Protein AF-A0A844NVQ3-F1 (afdb_monomer_lite)

pLDDT: mean 83.28, std 15.32, range [48.44, 97.56]

Sequence (92 aa):
MTSLNLRRLAAAAATFSLSFTAAAAINSAAIVSSTLSPQCLEYKVVGICYWLLCGPHGCKVKTSVKVRHYVPDAVVSSYANTGSNPWTEVSA

Foldseek 3Di:
DPPPPPVVVVVVVPPDPPPPDDLAQDEPVNVVVVCPDCVNFVKDQPAKDWDWDADPVGIDIDIDTDIRTDDPPDDDFDDDDPLPGSHVVPRD

InterPro domains:
  IPR009649 TraU [PF06834] (33-87)

Organism: Pseudomonas aeruginosa (NCBI:txid287)

Structure (mmCIF, N/CA/C/O backbone):
data_AF-A0A844NVQ3-F1
#
_entry.id   AF-A0A844NVQ3-F1
#
loop_
_atom_site.group_PDB
_atom_site.id
_atom_site.type_symbol
_atom_site.label_atom_id
_atom_site.label_alt_id
_atom_site.label_comp_id
_atom_site.label_asym_id
_atom_site.label_entity_id
_atom_site.label_seq_id
_atom_site.pdbx_PDB_ins_code
_atom_site.Cartn_x
_atom_site.Cartn_y
_atom_site.Cartn_z
_atom_site.occupancy
_atom_site.B_iso_or_equiv
_atom_site.auth_seq_id
_atom_site.auth_comp_id
_atom_site.auth_asym_id
_atom_site.auth_atom_id
_atom_site.pdbx_PDB_model_num
ATOM 1 N N . MET A 1 1 ? -15.210 3.015 -62.425 1.00 48.44 1 MET A N 1
ATOM 2 C CA . MET A 1 1 ? -15.658 2.588 -61.079 1.00 48.44 1 MET A CA 1
ATOM 3 C C . MET A 1 1 ? -14.458 2.074 -60.271 1.00 48.44 1 MET A C 1
ATOM 5 O O . MET A 1 1 ? -14.291 0.873 -60.176 1.00 48.44 1 MET A O 1
ATOM 9 N N . THR A 1 2 ? -13.578 2.930 -59.732 1.00 54.94 2 THR A N 1
ATOM 10 C CA . THR A 1 2 ? -12.397 2.456 -58.950 1.00 54.94 2 THR A CA 1
ATOM 11 C C . THR A 1 2 ? -11.921 3.406 -57.836 1.00 54.94 2 THR A C 1
ATOM 13 O O . THR A 1 2 ? -11.004 3.067 -57.101 1.00 54.94 2 THR A O 1
ATOM 16 N N . SER A 1 3 ? -12.541 4.576 -57.633 1.00 53.81 3 SER A N 1
ATOM 17 C CA . SER A 1 3 ? -11.999 5.612 -56.726 1.00 53.81 3 SER A CA 1
ATOM 18 C C . SER A 1 3 ? -12.591 5.624 -55.299 1.00 53.81 3 SER A C 1
ATOM 20 O O . SER A 1 3 ? -12.009 6.224 -54.398 1.00 53.81 3 SER A O 1
ATOM 22 N N . LEU A 1 4 ? -13.709 4.933 -55.036 1.00 56.06 4 LEU A N 1
ATOM 23 C CA . LEU A 1 4 ? -14.460 5.106 -53.777 1.00 56.06 4 LEU A CA 1
ATOM 24 C C . LEU A 1 4 ? -14.028 4.185 -52.610 1.00 56.06 4 LEU A C 1
ATOM 26 O O . LEU A 1 4 ? -14.557 4.324 -51.510 1.00 56.06 4 LEU A O 1
ATOM 30 N N . ASN A 1 5 ? -13.064 3.276 -52.812 1.00 58.78 5 ASN A N 1
ATOM 31 C CA . ASN A 1 5 ? -12.657 2.289 -51.792 1.00 58.78 5 ASN A CA 1
ATOM 32 C C . ASN A 1 5 ? -11.353 2.612 -51.048 1.00 58.78 5 ASN A C 1
ATOM 34 O O . ASN A 1 5 ? -11.122 2.054 -49.980 1.00 58.78 5 ASN A O 1
ATOM 38 N N . LEU A 1 6 ? -10.527 3.543 -51.533 1.00 56.22 6 LEU A N 1
ATOM 39 C CA . LEU A 1 6 ? -9.261 3.867 -50.859 1.00 56.22 6 LEU A CA 1
ATOM 40 C C . LEU A 1 6 ? -9.467 4.772 -49.630 1.00 56.22 6 LEU A C 1
ATOM 42 O O . LEU A 1 6 ? -8.792 4.628 -48.615 1.00 56.22 6 LEU A O 1
ATOM 46 N N . ARG A 1 7 ? -10.470 5.662 -49.684 1.00 54.94 7 ARG A N 1
ATOM 47 C CA . ARG A 1 7 ? -10.809 6.585 -48.584 1.00 54.94 7 ARG A CA 1
ATOM 48 C C . ARG A 1 7 ? -11.398 5.878 -47.362 1.00 54.94 7 ARG A C 1
ATOM 50 O O . ARG A 1 7 ? -11.155 6.302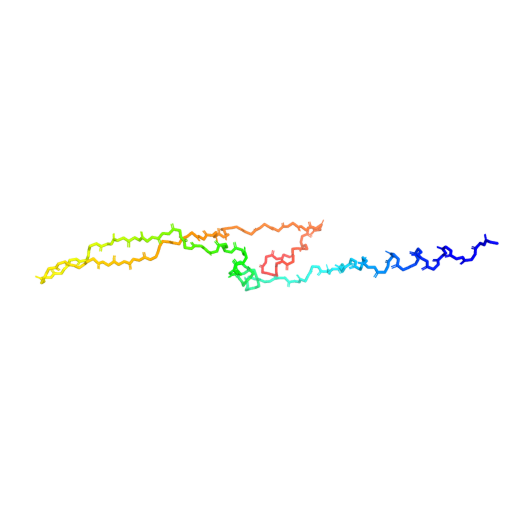 -46.239 1.00 54.94 7 ARG A O 1
ATOM 57 N N . ARG A 1 8 ? -12.159 4.797 -47.575 1.00 54.03 8 ARG A N 1
ATOM 58 C CA . ARG A 1 8 ? -12.779 4.018 -46.488 1.00 54.03 8 ARG A CA 1
ATOM 59 C C . ARG A 1 8 ? -11.764 3.149 -45.745 1.00 54.03 8 ARG A C 1
ATOM 61 O O . ARG A 1 8 ? -11.878 3.000 -44.537 1.00 54.03 8 ARG A O 1
ATOM 68 N N . LEU A 1 9 ? -10.749 2.643 -46.448 1.00 55.16 9 LEU A N 1
ATOM 69 C CA . LEU A 1 9 ? -9.656 1.877 -45.842 1.00 55.16 9 LEU A CA 1
ATOM 70 C C . LEU A 1 9 ? -8.706 2.773 -45.029 1.00 55.16 9 LEU A C 1
ATOM 72 O O . LEU A 1 9 ? -8.297 2.389 -43.939 1.00 55.16 9 LEU A O 1
ATOM 76 N N . ALA A 1 10 ? -8.427 3.995 -45.497 1.00 55.28 10 ALA A N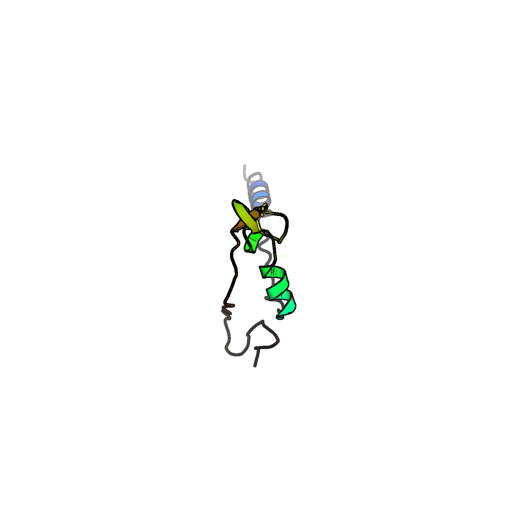 1
ATOM 77 C CA . ALA A 1 10 ? -7.614 4.959 -44.749 1.00 55.28 10 ALA A CA 1
ATOM 78 C C . ALA A 1 10 ? -8.270 5.401 -43.423 1.00 55.28 10 ALA A C 1
ATOM 80 O O . ALA A 1 10 ? -7.576 5.589 -42.427 1.00 55.28 10 ALA A O 1
ATOM 81 N N . ALA A 1 11 ? -9.603 5.511 -43.383 1.00 54.16 11 ALA A N 1
ATOM 82 C CA . ALA A 1 11 ? -10.340 5.872 -42.168 1.00 54.16 11 ALA A CA 1
ATOM 83 C C . ALA A 1 11 ? -10.353 4.758 -41.100 1.00 54.16 11 ALA A C 1
ATOM 85 O O . ALA A 1 11 ? -10.511 5.057 -39.920 1.00 54.16 11 ALA A O 1
ATOM 86 N N . ALA A 1 12 ? -10.159 3.492 -41.488 1.00 54.91 12 ALA A N 1
ATOM 87 C CA . ALA A 1 12 ? -10.104 2.358 -40.560 1.00 54.91 12 ALA A CA 1
ATOM 88 C C . ALA A 1 12 ? -8.709 2.140 -39.938 1.00 54.91 12 ALA A C 1
ATOM 90 O O . ALA A 1 12 ? -8.592 1.473 -38.915 1.00 54.91 12 ALA A O 1
ATOM 91 N N . ALA A 1 13 ? -7.650 2.710 -40.525 1.00 55.66 13 ALA A N 1
ATOM 92 C CA . ALA A 1 13 ? -6.278 2.575 -40.026 1.00 55.66 13 ALA A CA 1
ATOM 93 C C . ALA A 1 13 ? -5.904 3.617 -38.951 1.00 55.66 13 ALA A C 1
ATOM 95 O O . ALA A 1 13 ? -4.877 3.479 -38.292 1.00 55.66 13 ALA A O 1
ATOM 96 N N . ALA A 1 14 ? -6.721 4.658 -38.757 1.00 56.50 14 ALA A N 1
ATOM 97 C CA . ALA A 1 14 ? -6.379 5.808 -37.916 1.00 56.50 14 ALA A CA 1
ATOM 98 C C . ALA A 1 14 ? -6.684 5.636 -36.411 1.00 56.50 14 ALA A C 1
ATOM 100 O O . ALA A 1 14 ? -6.433 6.557 -35.639 1.00 56.50 14 ALA A O 1
ATOM 101 N N . THR A 1 15 ? -7.225 4.494 -35.969 1.00 60.94 15 THR A N 1
ATOM 102 C CA . THR A 1 15 ? -7.685 4.308 -34.575 1.00 60.94 15 THR A CA 1
ATOM 103 C C . THR A 1 15 ? -6.830 3.368 -33.727 1.00 60.94 15 THR A C 1
ATOM 105 O O . THR A 1 15 ? -7.195 3.099 -32.587 1.00 60.94 15 THR A O 1
ATOM 108 N N . PHE A 1 16 ? -5.692 2.882 -34.226 1.00 60.31 16 PHE A N 1
ATOM 109 C CA . PHE A 1 16 ? -4.776 2.046 -33.438 1.00 60.31 16 PHE A CA 1
ATOM 110 C C . PHE A 1 16 ? -3.384 2.677 -33.349 1.00 60.31 16 PHE A C 1
ATOM 112 O O . PHE A 1 16 ? -2.380 2.128 -33.798 1.00 60.31 16 PHE A O 1
ATOM 119 N N . SER A 1 17 ? -3.325 3.868 -32.755 1.00 67.00 17 SER A N 1
ATOM 120 C CA . SER A 1 17 ? -2.070 4.448 -32.280 1.00 67.00 17 SER A CA 1
ATOM 121 C C . SER A 1 17 ? -1.574 3.613 -31.097 1.00 67.00 17 SER A C 1
ATOM 123 O O . SER A 1 17 ? -1.955 3.852 -29.953 1.00 67.00 17 SER A O 1
ATOM 125 N N . LEU A 1 18 ? -0.761 2.589 -31.362 1.00 65.75 18 LEU A N 1
ATOM 126 C CA . LEU A 1 18 ? -0.015 1.883 -30.322 1.00 65.75 18 LEU A CA 1
ATOM 127 C C . LEU A 1 18 ? 1.033 2.850 -29.762 1.00 65.75 18 LEU A C 1
ATOM 129 O O . LEU A 1 18 ? 2.090 3.050 -30.357 1.00 65.75 18 LEU A O 1
ATOM 133 N N . SER A 1 19 ? 0.720 3.479 -28.630 1.00 64.25 19 SER A N 1
ATOM 134 C CA . SER A 1 19 ? 1.679 4.271 -27.863 1.00 64.25 19 SER A CA 1
ATOM 135 C C . SER A 1 19 ? 2.784 3.348 -27.355 1.00 64.25 19 SER A C 1
ATOM 137 O O . SER A 1 19 ? 2.620 2.659 -26.350 1.00 64.25 19 SER A O 1
ATOM 139 N N . PHE A 1 20 ? 3.911 3.308 -28.062 1.00 59.19 20 PHE A N 1
ATOM 140 C CA . PHE A 1 20 ? 5.110 2.638 -27.578 1.00 59.19 20 PHE A CA 1
ATOM 141 C C . PHE A 1 20 ? 5.762 3.548 -26.534 1.00 59.19 20 PHE A C 1
ATOM 143 O O . PHE A 1 20 ? 6.509 4.465 -26.872 1.00 59.19 20 PHE A O 1
ATOM 150 N N . THR A 1 21 ? 5.418 3.357 -25.259 1.00 63.09 21 THR A N 1
ATOM 151 C CA . THR A 1 21 ? 6.099 4.073 -24.176 1.00 63.09 21 THR A CA 1
ATOM 152 C C . THR A 1 21 ? 7.452 3.405 -23.948 1.00 63.09 21 THR A C 1
ATOM 154 O O . THR A 1 21 ? 7.524 2.197 -23.722 1.00 63.09 21 THR A O 1
ATOM 157 N N . ALA A 1 22 ? 8.540 4.173 -24.024 1.00 65.06 22 ALA A N 1
ATOM 158 C CA . ALA A 1 22 ? 9.823 3.708 -23.512 1.00 65.06 22 ALA A CA 1
ATOM 159 C C . ALA A 1 22 ? 9.667 3.437 -22.007 1.00 65.06 22 ALA A C 1
ATOM 161 O O . ALA A 1 22 ? 8.998 4.211 -21.317 1.00 65.06 22 ALA A O 1
ATOM 162 N N . ALA A 1 23 ? 10.253 2.346 -21.505 1.00 66.88 23 ALA A N 1
ATOM 163 C CA . ALA A 1 23 ? 10.269 2.065 -20.074 1.00 66.88 23 ALA A CA 1
ATOM 164 C C . ALA A 1 23 ? 11.012 3.206 -19.367 1.00 66.88 23 ALA A C 1
ATOM 166 O O . ALA A 1 23 ? 12.237 3.301 -19.437 1.00 66.88 23 ALA A O 1
ATOM 167 N N . ALA A 1 24 ? 10.256 4.117 -18.757 1.00 71.94 24 ALA A N 1
ATOM 168 C CA . ALA A 1 24 ? 10.825 5.179 -17.952 1.00 71.94 24 ALA A CA 1
ATOM 169 C C . ALA A 1 24 ? 11.529 4.555 -16.743 1.00 71.94 24 ALA A C 1
ATOM 171 O O . ALA A 1 24 ? 11.069 3.544 -16.205 1.00 71.94 24 ALA A O 1
ATOM 172 N N . ALA A 1 25 ? 12.635 5.167 -16.325 1.00 86.12 25 ALA A N 1
ATOM 173 C CA . ALA A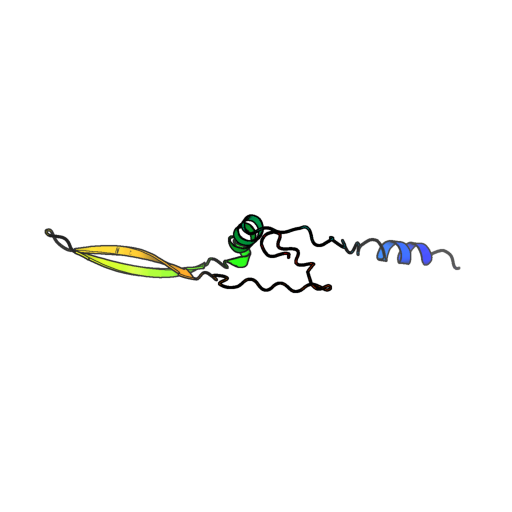 1 25 ? 13.287 4.812 -15.077 1.00 86.12 25 ALA A CA 1
ATOM 174 C C . ALA A 1 25 ? 12.258 4.881 -13.934 1.00 86.12 25 ALA A C 1
ATOM 176 O O . ALA A 1 25 ? 11.541 5.876 -13.794 1.00 86.12 25 ALA A O 1
ATOM 177 N N . ILE A 1 26 ? 12.159 3.806 -13.157 1.00 92.12 26 ILE A N 1
ATOM 178 C CA . ILE A 1 26 ? 11.250 3.681 -12.021 1.00 92.12 26 ILE A CA 1
ATOM 179 C C . ILE A 1 26 ? 12.073 3.647 -10.739 1.00 92.12 26 ILE A C 1
ATOM 181 O O . ILE A 1 26 ? 13.195 3.150 -10.720 1.00 92.12 26 ILE A O 1
ATOM 185 N N . ASN A 1 27 ? 11.520 4.177 -9.658 1.00 93.62 27 ASN A N 1
ATOM 186 C CA . ASN A 1 27 ? 12.143 4.120 -8.345 1.00 93.62 27 ASN A CA 1
ATOM 187 C C . ASN A 1 27 ? 11.208 3.466 -7.329 1.00 93.62 27 ASN A C 1
ATOM 189 O O . ASN A 1 27 ? 10.024 3.241 -7.591 1.00 93.62 27 ASN A O 1
ATOM 193 N N . SER A 1 28 ? 11.732 3.188 -6.143 1.00 93.75 28 SER A N 1
ATOM 194 C CA . SER A 1 28 ? 10.994 2.536 -5.061 1.00 93.75 28 SER A CA 1
ATOM 195 C C . SER A 1 28 ? 9.745 3.331 -4.677 1.00 93.75 28 SER A C 1
ATOM 197 O O . SER A 1 28 ? 8.698 2.743 -4.422 1.00 93.75 28 SER A O 1
ATOM 199 N N . ALA A 1 29 ? 9.811 4.667 -4.704 1.00 93.69 29 ALA A N 1
ATOM 200 C CA . ALA A 1 29 ? 8.661 5.525 -4.418 1.00 93.69 29 ALA A CA 1
ATOM 201 C C . ALA A 1 29 ? 7.540 5.376 -5.463 1.00 93.69 29 ALA A C 1
ATOM 203 O O .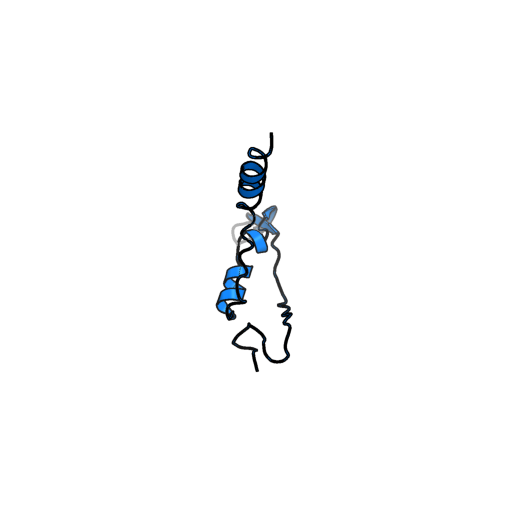 ALA A 1 29 ? 6.368 5.319 -5.097 1.00 93.69 29 ALA A O 1
ATOM 204 N N . ALA A 1 30 ? 7.887 5.273 -6.748 1.00 92.81 30 ALA A N 1
ATOM 205 C CA . ALA A 1 30 ? 6.944 5.052 -7.841 1.00 92.81 30 ALA A CA 1
ATOM 206 C C . ALA A 1 30 ? 6.351 3.633 -7.824 1.00 92.81 30 ALA A C 1
ATOM 208 O O . ALA A 1 30 ? 5.171 3.451 -8.129 1.00 92.81 30 ALA A O 1
ATOM 209 N N . ILE A 1 31 ? 7.137 2.627 -7.427 1.00 92.38 31 ILE A N 1
ATOM 210 C CA . ILE A 1 31 ? 6.640 1.259 -7.223 1.00 92.38 31 ILE A CA 1
ATOM 211 C C . ILE A 1 31 ? 5.634 1.244 -6.068 1.00 92.38 31 ILE A C 1
ATOM 213 O O . ILE A 1 31 ? 4.509 0.786 -6.251 1.00 92.38 31 ILE A O 1
ATOM 217 N N . VAL A 1 32 ? 5.998 1.805 -4.909 1.00 92.25 32 VAL A N 1
ATOM 218 C CA . VAL A 1 32 ? 5.127 1.870 -3.724 1.00 92.25 32 VAL A CA 1
ATOM 219 C C . VAL A 1 32 ? 3.850 2.662 -4.008 1.00 92.25 32 VAL A C 1
ATOM 221 O O . VAL A 1 32 ? 2.763 2.245 -3.619 1.00 92.25 32 VAL A O 1
ATOM 224 N N . SER A 1 33 ? 3.933 3.790 -4.715 1.00 92.19 33 SER A N 1
ATOM 225 C CA . SER A 1 33 ? 2.731 4.558 -5.057 1.00 92.19 33 SER A CA 1
ATOM 226 C C . SER A 1 33 ? 1.798 3.784 -5.994 1.00 92.19 33 SER A C 1
ATOM 228 O O . SER A 1 33 ? 0.580 3.828 -5.820 1.00 92.19 33 SER A O 1
ATOM 230 N N . SER A 1 34 ? 2.357 3.024 -6.940 1.00 90.19 34 SER A N 1
ATOM 231 C CA . SER A 1 34 ? 1.586 2.193 -7.869 1.00 90.19 34 SER A CA 1
ATOM 232 C C . SER A 1 34 ? 0.907 1.016 -7.161 1.00 90.19 34 SER A C 1
ATOM 234 O O . SER A 1 34 ? -0.253 0.709 -7.452 1.00 90.19 34 SER A O 1
ATOM 236 N N . THR A 1 35 ? 1.583 0.382 -6.198 1.00 91.62 35 THR A N 1
ATOM 237 C CA . THR A 1 35 ? 1.020 -0.737 -5.424 1.00 91.62 35 THR A CA 1
ATOM 238 C C . THR A 1 35 ? -0.043 -0.298 -4.421 1.00 91.62 35 THR A C 1
ATOM 240 O O . THR A 1 35 ? -0.953 -1.068 -4.130 1.00 91.62 35 THR A O 1
ATOM 243 N N . LEU A 1 36 ? 0.005 0.950 -3.947 1.00 90.62 36 LEU A N 1
ATOM 244 C CA . LEU A 1 36 ? -1.033 1.548 -3.099 1.00 90.62 36 LEU A CA 1
ATOM 245 C C . LEU A 1 36 ? -2.286 1.991 -3.873 1.00 90.62 36 LEU A C 1
ATOM 247 O O . LEU A 1 36 ? -3.247 2.477 -3.269 1.00 90.62 36 LEU A O 1
ATOM 251 N N . SER A 1 37 ? -2.304 1.847 -5.202 1.00 90.81 37 SER A N 1
ATOM 252 C CA . SER A 1 37 ? -3.472 2.209 -6.003 1.00 90.81 37 SER A CA 1
ATOM 253 C C . SER A 1 37 ? -4.700 1.356 -5.630 1.00 90.81 37 SER A C 1
ATOM 255 O O . SER A 1 37 ? -4.574 0.155 -5.365 1.00 90.81 37 SER A O 1
ATOM 257 N N . PRO A 1 38 ? -5.923 1.925 -5.665 1.00 87.12 38 PRO A N 1
ATOM 258 C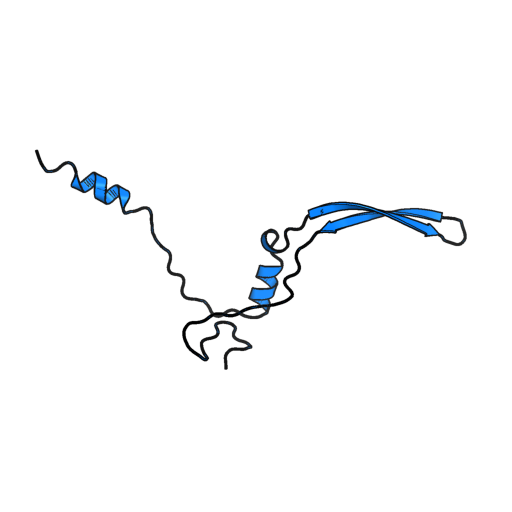 CA . PRO A 1 38 ? -7.143 1.182 -5.334 1.00 87.12 38 PRO A CA 1
ATOM 259 C C . PRO A 1 38 ? -7.376 -0.054 -6.213 1.00 87.12 38 PRO A C 1
ATOM 261 O O . PRO A 1 38 ? -7.996 -1.018 -5.770 1.00 87.12 38 PRO A O 1
ATOM 264 N N . GLN A 1 39 ? -6.878 -0.022 -7.453 1.00 87.56 39 GLN A N 1
ATOM 265 C CA . GLN A 1 39 ? -6.980 -1.134 -8.395 1.00 87.56 39 GLN A CA 1
ATOM 266 C C . GLN A 1 39 ? -6.052 -2.299 -8.025 1.00 87.56 39 GLN A C 1
ATOM 268 O O . GLN A 1 39 ? -6.450 -3.445 -8.192 1.00 87.56 39 GLN A O 1
ATOM 273 N N . CYS A 1 40 ? -4.849 -2.029 -7.503 1.00 89.62 40 CYS A N 1
ATOM 274 C CA . CYS A 1 40 ? -3.898 -3.069 -7.102 1.00 89.62 40 CYS A CA 1
ATOM 275 C C . CYS A 1 40 ? -4.257 -3.693 -5.748 1.00 89.62 40 CYS A C 1
ATOM 277 O O . CYS A 1 40 ? -4.254 -4.913 -5.612 1.00 89.62 40 CYS A O 1
ATOM 279 N N . LEU A 1 41 ? -4.616 -2.864 -4.760 1.00 91.88 41 LEU A N 1
ATOM 280 C CA . LEU A 1 41 ? -4.973 -3.336 -3.418 1.00 91.88 41 LEU A CA 1
ATOM 281 C C . LEU A 1 41 ? -6.269 -4.154 -3.389 1.00 91.88 41 LEU A C 1
ATOM 283 O O . LEU A 1 41 ? -6.495 -4.885 -2.424 1.00 91.88 41 LEU A O 1
ATOM 287 N N . GLU A 1 42 ? -7.139 -3.982 -4.392 1.00 91.00 42 GLU A N 1
ATOM 288 C CA . GLU A 1 42 ? -8.473 -4.593 -4.464 1.00 91.00 42 GLU A CA 1
ATOM 289 C C . GLU A 1 42 ? -9.221 -4.484 -3.120 1.00 91.00 42 GLU A C 1
ATOM 291 O O . GLU A 1 42 ? -9.771 -5.445 -2.573 1.00 91.00 42 GLU A O 1
ATOM 296 N N . TYR A 1 43 ? -9.156 -3.287 -2.530 1.00 91.88 43 TYR A N 1
ATOM 297 C CA . TYR A 1 43 ? -9.578 -3.060 -1.156 1.00 91.88 43 TYR A CA 1
ATOM 298 C C . TYR A 1 43 ? -11.083 -3.286 -1.015 1.00 91.88 43 TYR A C 1
ATOM 300 O O . TYR A 1 43 ? -11.896 -2.569 -1.604 1.00 91.88 43 TYR A O 1
ATOM 308 N N . LYS A 1 44 ? -11.471 -4.269 -0.196 1.00 92.94 44 LYS A N 1
ATOM 309 C CA . LYS A 1 44 ? -12.873 -4.648 -0.024 1.00 92.94 44 LYS A CA 1
ATOM 310 C C . LYS A 1 44 ? -13.228 -4.897 1.430 1.00 92.94 44 LYS A C 1
ATOM 312 O O . LYS A 1 44 ? -12.598 -5.692 2.128 1.00 92.94 44 LYS A O 1
ATOM 317 N N . VAL A 1 45 ? -14.330 -4.291 1.860 1.00 95.44 45 VAL A N 1
ATOM 318 C CA . VAL A 1 45 ? -14.990 -4.661 3.112 1.00 95.44 45 VAL A CA 1
ATOM 319 C C . VAL A 1 45 ? -15.684 -6.005 2.915 1.00 95.44 45 VAL A C 1
ATOM 321 O O . VAL A 1 45 ? -16.579 -6.139 2.083 1.00 95.44 45 VAL A O 1
ATOM 324 N N . VAL A 1 46 ? -15.253 -7.011 3.671 1.00 97.12 46 VAL A N 1
ATOM 325 C CA . VAL A 1 46 ? -15.771 -8.388 3.577 1.00 97.12 46 VAL A CA 1
ATOM 326 C C . VAL A 1 46 ? -16.600 -8.793 4.790 1.00 97.12 46 VAL A C 1
ATOM 328 O O . VAL A 1 46 ? -17.151 -9.889 4.818 1.00 97.12 46 VAL A O 1
ATOM 331 N N . GLY A 1 47 ? -16.690 -7.930 5.801 1.00 97.56 47 GLY A N 1
ATOM 332 C CA . GLY A 1 47 ? -17.536 -8.165 6.961 1.00 97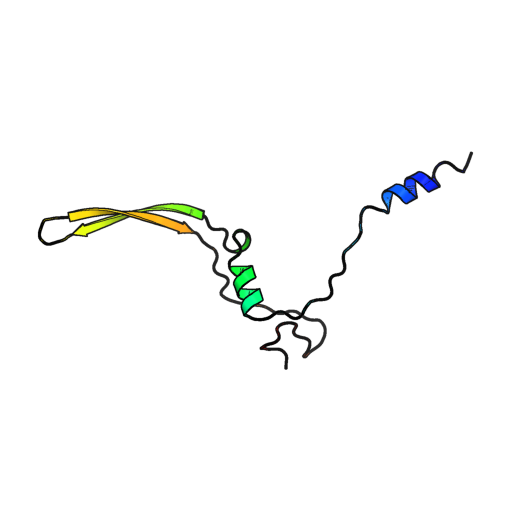.56 47 GLY A CA 1
ATOM 333 C C . GLY A 1 47 ? -17.225 -7.228 8.117 1.00 97.56 47 GLY A C 1
ATOM 334 O O . GLY A 1 47 ? -16.578 -6.193 7.958 1.00 97.56 47 GLY A O 1
ATOM 335 N N . ILE A 1 48 ? -17.675 -7.635 9.296 1.00 97.25 48 ILE A N 1
ATOM 336 C CA . ILE A 1 48 ? -17.488 -6.930 10.559 1.00 97.25 48 ILE A CA 1
ATOM 337 C C . ILE A 1 48 ? -17.021 -7.920 11.623 1.00 97.25 48 ILE A C 1
ATOM 339 O O . ILE A 1 48 ? -17.410 -9.087 11.615 1.00 97.25 48 ILE A O 1
ATOM 343 N N . CYS A 1 49 ? -16.173 -7.450 12.526 1.00 96.88 49 CYS A N 1
ATOM 344 C CA . CYS A 1 49 ? -15.701 -8.195 13.683 1.00 96.88 49 CYS A CA 1
ATOM 345 C C . CYS A 1 49 ? -16.285 -7.557 14.939 1.00 96.88 49 CYS A C 1
ATOM 347 O O . CYS A 1 49 ? -16.220 -6.336 15.099 1.00 96.88 49 CYS A O 1
ATOM 349 N N . TYR A 1 50 ? -16.821 -8.383 15.831 1.00 97.19 50 TYR A N 1
ATOM 350 C CA . TYR A 1 50 ? -17.252 -7.960 17.155 1.00 97.19 50 TYR A CA 1
ATOM 351 C C . TYR A 1 50 ? -16.218 -8.404 18.180 1.00 97.19 50 TYR A C 1
ATOM 353 O O . TYR A 1 50 ? -15.841 -9.573 18.230 1.00 97.19 50 TYR A O 1
ATOM 361 N N . TRP A 1 51 ? -15.785 -7.466 19.007 1.00 96.50 51 TRP A N 1
ATOM 362 C CA . TRP A 1 51 ? -14.840 -7.691 20.089 1.00 96.50 51 TRP A CA 1
ATOM 363 C C . TRP A 1 51 ? -15.505 -7.295 21.394 1.00 96.50 51 TRP A C 1
ATOM 365 O O . TRP A 1 51 ? -16.208 -6.287 21.455 1.00 96.50 51 TRP A O 1
ATOM 375 N N . LEU A 1 52 ? -15.271 -8.054 22.456 1.00 96.94 52 LEU A N 1
ATOM 376 C CA . LEU A 1 52 ? -15.731 -7.681 23.784 1.00 96.94 52 LEU A CA 1
ATOM 377 C C . LEU A 1 52 ? -14.588 -6.952 24.499 1.00 96.94 52 LEU A C 1
ATOM 379 O O . LEU A 1 52 ? -13.561 -7.552 24.797 1.00 96.94 52 LEU A O 1
ATOM 383 N N . LEU A 1 53 ? -14.746 -5.654 24.754 1.00 96.44 53 LEU A N 1
ATOM 384 C CA . LEU A 1 53 ? -13.777 -4.870 25.516 1.00 96.44 53 LEU A CA 1
ATOM 385 C C . LEU A 1 53 ? -14.261 -4.739 26.961 1.00 96.44 53 LEU A C 1
ATOM 387 O O . LEU A 1 53 ? -15.234 -4.028 27.218 1.00 96.44 53 LEU A O 1
ATOM 391 N N . CYS A 1 54 ? -13.579 -5.399 27.894 1.00 96.12 54 CYS A N 1
ATOM 392 C CA . CYS A 1 54 ? -13.876 -5.324 29.324 1.00 96.12 54 CYS A CA 1
ATOM 393 C C . CYS A 1 54 ? -12.950 -4.348 30.047 1.00 96.12 54 CYS A C 1
ATOM 395 O O . CYS A 1 54 ? -11.743 -4.339 29.822 1.00 96.12 54 CYS A O 1
ATOM 397 N N . GLY A 1 55 ? -13.530 -3.550 30.938 1.00 95.19 55 GLY A N 1
ATOM 398 C CA . GLY A 1 55 ? -12.808 -2.740 31.911 1.00 95.19 55 GLY A CA 1
ATOM 399 C C . GLY A 1 55 ? -13.369 -2.945 33.323 1.00 95.19 55 GLY A C 1
ATOM 400 O O . GLY A 1 55 ? -14.274 -3.758 33.517 1.00 95.19 55 GLY A O 1
ATOM 401 N N . PRO A 1 56 ? -12.887 -2.177 34.314 1.00 95.50 56 PRO A N 1
ATOM 402 C CA . PRO A 1 56 ? -13.284 -2.328 35.719 1.00 95.50 56 PRO A CA 1
ATOM 403 C C . PRO A 1 56 ? -14.789 -2.159 35.980 1.00 95.50 56 PRO A C 1
ATOM 405 O O . PRO A 1 56 ? -15.319 -2.709 36.938 1.00 95.50 56 PRO A O 1
ATOM 408 N N . HIS A 1 57 ? -15.488 -1.411 35.122 1.00 95.31 57 HIS A N 1
ATOM 409 C CA . HIS A 1 57 ? -16.917 -1.102 35.259 1.00 95.31 57 HIS A CA 1
ATOM 410 C C . HIS A 1 57 ? -17.812 -1.920 34.311 1.00 95.31 57 HIS A C 1
ATOM 412 O O . HIS A 1 57 ? -18.954 -1.541 34.059 1.00 95.31 57 HIS A O 1
ATOM 418 N N . GLY A 1 58 ? -17.293 -3.016 33.752 1.00 95.50 58 GLY A N 1
ATOM 419 C CA . GLY A 1 58 ? -18.024 -3.911 32.855 1.00 95.50 58 GLY A CA 1
ATOM 420 C C . GLY A 1 58 ? -17.480 -3.935 31.427 1.00 95.50 58 GLY A C 1
ATOM 421 O O . GLY A 1 58 ? -16.434 -3.361 31.116 1.00 95.50 58 GLY A O 1
ATOM 422 N N . CYS A 1 59 ? -18.202 -4.632 30.549 1.00 96.94 59 CYS A N 1
ATOM 423 C CA . CYS A 1 59 ? -17.777 -4.903 29.179 1.00 96.94 59 CYS A CA 1
ATOM 424 C C . CYS A 1 59 ? -18.653 -4.191 28.148 1.00 96.94 59 CYS A C 1
ATOM 426 O O . CYS A 1 59 ? -19.858 -4.030 28.331 1.00 96.94 59 CYS A O 1
ATOM 428 N N . LYS A 1 60 ? -18.042 -3.779 27.036 1.00 96.06 60 LYS A N 1
ATOM 429 C CA . LYS A 1 60 ? -18.720 -3.162 25.893 1.00 96.06 60 LYS A CA 1
ATOM 430 C C . LYS A 1 60 ? -18.323 -3.887 24.615 1.00 96.06 60 LYS A C 1
ATOM 432 O O . LYS A 1 60 ? -17.140 -4.130 24.384 1.00 96.06 60 LYS A O 1
ATOM 437 N N . VAL A 1 61 ? -19.301 -4.185 23.764 1.00 97.38 61 VAL A N 1
ATOM 438 C CA . VAL A 1 61 ? -19.029 -4.690 22.414 1.00 97.38 61 VAL A CA 1
ATOM 439 C C . VAL A 1 61 ? -18.446 -3.554 21.572 1.00 97.38 61 VAL A C 1
ATOM 441 O O . VAL A 1 61 ? -18.987 -2.449 21.527 1.00 97.38 61 VAL A O 1
ATOM 444 N N . LYS A 1 62 ? -17.318 -3.823 20.922 1.00 96.88 62 LYS A N 1
ATOM 445 C CA . LYS A 1 62 ? -16.663 -2.964 19.940 1.00 96.88 62 LYS A CA 1
ATOM 446 C C . LYS A 1 62 ? -16.763 -3.621 18.577 1.00 96.88 62 LYS A C 1
ATOM 448 O O . LYS A 1 62 ? -16.529 -4.818 18.448 1.00 96.88 62 LYS A O 1
ATOM 453 N N . THR A 1 63 ? -17.072 -2.826 17.566 1.00 97.06 63 THR A N 1
ATOM 454 C CA . THR A 1 63 ? -17.195 -3.306 16.192 1.00 97.06 63 THR A CA 1
ATOM 455 C C . THR A 1 63 ? -16.033 -2.768 15.373 1.00 97.06 63 THR A C 1
ATOM 457 O O . THR A 1 63 ? -15.745 -1.573 15.418 1.00 97.06 63 THR A O 1
ATOM 460 N N . SER A 1 64 ? -15.378 -3.641 14.616 1.00 96.94 64 SER A N 1
ATOM 461 C CA . SER A 1 64 ? -14.361 -3.276 13.627 1.00 96.94 64 SER A CA 1
ATOM 462 C C . SER A 1 64 ? -14.771 -3.771 12.249 1.00 96.94 64 SER A C 1
ATOM 464 O O . SER A 1 64 ? -15.495 -4.757 12.123 1.00 96.94 64 SER A O 1
ATOM 466 N N . VAL A 1 65 ? -14.285 -3.109 11.205 1.00 97.06 65 VAL A N 1
ATOM 467 C CA . VAL A 1 65 ? -14.502 -3.542 9.824 1.00 97.06 65 VAL A CA 1
ATOM 468 C C . VAL A 1 65 ? -13.486 -4.627 9.471 1.00 97.06 65 VAL A C 1
ATOM 470 O O . VAL A 1 65 ? -12.291 -4.463 9.715 1.00 97.06 65 VAL A O 1
ATOM 473 N N . LYS A 1 66 ? -13.950 -5.733 8.883 1.00 96.25 66 LYS A N 1
ATOM 474 C CA . LYS A 1 66 ? -13.081 -6.763 8.310 1.00 96.25 66 LYS A CA 1
ATOM 475 C C . LYS A 1 66 ? -12.802 -6.422 6.853 1.00 96.25 66 LYS A C 1
ATOM 477 O O . LYS A 1 66 ? -13.720 -6.348 6.033 1.00 96.25 66 LYS A O 1
ATOM 482 N N . VAL A 1 67 ? -11.526 -6.264 6.536 1.00 95.38 67 VAL A N 1
ATOM 483 C CA . VAL A 1 67 ? -11.055 -5.845 5.218 1.00 95.38 67 VAL A CA 1
ATOM 484 C C . VAL A 1 67 ? -10.254 -6.973 4.582 1.00 95.38 67 VAL A C 1
ATOM 486 O O . VAL A 1 67 ? -9.380 -7.558 5.218 1.00 95.38 67 VAL A O 1
ATOM 489 N N . ARG A 1 68 ? -10.543 -7.256 3.314 1.00 93.75 68 ARG A N 1
ATOM 490 C CA . ARG A 1 68 ? -9.660 -7.996 2.414 1.00 93.75 68 ARG A CA 1
ATOM 491 C C . ARG A 1 68 ? -8.906 -6.970 1.575 1.00 93.75 68 ARG A C 1
ATOM 493 O O . ARG A 1 68 ? -9.524 -6.065 1.021 1.00 93.75 68 ARG A O 1
ATOM 500 N N . HIS A 1 69 ? -7.599 -7.136 1.482 1.00 93.75 69 HIS A N 1
ATOM 501 C CA . HIS A 1 69 ? -6.744 -6.384 0.577 1.00 93.75 69 HIS A CA 1
ATOM 502 C C . HIS A 1 69 ? -5.652 -7.320 0.055 1.00 93.75 69 HIS A C 1
ATOM 504 O O . HIS A 1 69 ? -5.298 -8.292 0.727 1.00 93.75 69 HIS A O 1
ATOM 510 N N . TYR A 1 70 ? -5.170 -7.053 -1.151 1.00 91.88 70 TYR A N 1
ATOM 511 C CA . TYR A 1 70 ? -4.002 -7.704 -1.726 1.00 91.88 70 TYR A CA 1
ATOM 512 C C . TYR A 1 70 ? -2.749 -6.913 -1.335 1.00 91.88 70 TYR A C 1
ATOM 514 O O . TYR A 1 70 ? -2.720 -5.695 -1.500 1.00 91.88 70 TYR A O 1
ATOM 522 N N . VAL A 1 71 ? -1.734 -7.590 -0.793 1.00 89.50 71 VAL A N 1
ATOM 523 C CA . VAL A 1 71 ? -0.434 -6.987 -0.462 1.00 89.50 71 VAL A CA 1
ATOM 524 C C . VAL A 1 71 ? 0.604 -7.564 -1.420 1.00 89.50 71 VAL A C 1
ATOM 526 O O . VAL A 1 71 ? 0.828 -8.775 -1.406 1.00 89.50 71 VAL A O 1
ATOM 529 N N . PRO A 1 72 ? 1.215 -6.745 -2.288 1.00 86.38 72 PRO A N 1
ATOM 530 C CA . PRO A 1 72 ? 2.299 -7.215 -3.135 1.00 86.38 72 PRO A CA 1
ATOM 531 C C . PRO A 1 72 ? 3.602 -7.305 -2.326 1.00 86.38 72 PRO A C 1
ATOM 533 O O . PRO A 1 72 ? 4.250 -6.292 -2.075 1.00 86.38 72 PRO A O 1
ATOM 536 N N . ASP A 1 73 ? 3.997 -8.525 -1.955 1.00 88.38 73 ASP A N 1
ATOM 537 C CA . ASP A 1 73 ? 5.207 -8.798 -1.154 1.00 88.38 73 ASP A CA 1
ATOM 538 C C . ASP A 1 73 ? 6.493 -8.946 -1.993 1.00 88.38 73 ASP A C 1
ATOM 540 O O . ASP A 1 73 ? 7.584 -9.118 -1.449 1.00 88.38 73 ASP A O 1
ATOM 544 N N . ALA A 1 74 ? 6.388 -8.901 -3.325 1.00 89.31 74 ALA A N 1
ATOM 545 C CA . ALA A 1 74 ? 7.523 -9.064 -4.228 1.00 89.31 74 ALA A CA 1
ATOM 546 C C . ALA A 1 74 ? 7.406 -8.179 -5.474 1.00 89.31 74 ALA A C 1
ATOM 548 O O . ALA A 1 74 ? 6.322 -7.980 -6.024 1.00 89.31 74 ALA A O 1
ATOM 549 N N . VAL A 1 75 ? 8.558 -7.706 -5.951 1.00 90.00 75 VAL A N 1
ATOM 550 C CA . VAL A 1 75 ? 8.710 -6.991 -7.222 1.00 90.00 75 VAL A CA 1
ATOM 551 C C . VAL A 1 75 ? 9.548 -7.859 -8.152 1.00 90.00 75 VAL A C 1
ATOM 553 O O . VAL A 1 75 ? 10.669 -8.233 -7.814 1.00 90.00 75 VAL A O 1
ATOM 556 N N . VAL A 1 76 ? 9.017 -8.171 -9.334 1.00 89.94 76 VAL A N 1
ATOM 557 C CA . VAL A 1 76 ? 9.723 -8.942 -10.366 1.00 89.94 76 VAL A CA 1
ATOM 558 C C . VAL A 1 76 ? 10.046 -8.013 -11.530 1.00 89.94 76 VAL A C 1
ATOM 560 O O . VAL A 1 76 ? 9.150 -7.392 -12.095 1.00 89.94 76 VAL A O 1
ATOM 563 N N . SER A 1 77 ? 11.327 -7.908 -11.885 1.00 89.38 77 SER A N 1
ATOM 564 C CA . SER A 1 77 ? 11.796 -7.094 -13.014 1.00 89.38 77 SER A CA 1
ATOM 565 C C . SER A 1 77 ? 12.202 -7.991 -14.182 1.00 89.38 77 SER A C 1
ATOM 567 O O . SER A 1 77 ? 13.092 -8.825 -14.034 1.00 89.38 77 SER A O 1
ATOM 569 N N . SER A 1 78 ? 11.577 -7.800 -15.346 1.00 89.75 78 SER A N 1
ATOM 570 C CA . SER A 1 78 ? 11.948 -8.459 -16.604 1.00 89.75 78 SER A CA 1
ATOM 571 C C . SER A 1 78 ? 12.382 -7.416 -17.630 1.00 89.75 78 SER A C 1
ATOM 573 O O . SER A 1 78 ? 11.608 -6.515 -17.955 1.00 89.75 78 SER A O 1
ATOM 575 N N . TYR A 1 79 ? 13.597 -7.537 -18.152 1.00 87.19 79 TYR A N 1
ATOM 576 C CA . TYR A 1 79 ? 14.179 -6.578 -19.088 1.00 87.19 79 TYR A CA 1
ATOM 577 C C . TYR A 1 79 ? 15.061 -7.302 -20.111 1.00 87.19 79 TYR A C 1
ATOM 579 O O . TYR A 1 79 ? 15.547 -8.401 -19.857 1.00 87.19 79 TYR A O 1
ATOM 587 N N . ALA A 1 80 ? 15.224 -6.706 -21.295 1.00 88.00 80 ALA A N 1
ATOM 588 C CA . ALA A 1 80 ? 15.825 -7.384 -22.446 1.00 88.00 80 ALA A CA 1
ATOM 589 C C . ALA A 1 80 ? 17.353 -7.535 -22.358 1.00 88.00 80 ALA A C 1
ATOM 591 O O . ALA A 1 80 ? 17.901 -8.502 -22.876 1.00 88.00 80 ALA A O 1
ATOM 592 N N . ASN A 1 81 ? 18.034 -6.585 -21.715 1.00 86.56 81 ASN A N 1
ATOM 593 C CA . ASN A 1 81 ? 19.493 -6.537 -21.657 1.00 86.56 81 ASN A CA 1
ATOM 594 C C . ASN A 1 81 ? 19.969 -6.561 -20.208 1.00 86.56 81 ASN A C 1
ATOM 596 O O . ASN A 1 81 ? 19.494 -5.775 -19.388 1.00 86.56 81 ASN A O 1
ATOM 600 N N . THR A 1 82 ? 20.937 -7.418 -19.894 1.00 85.06 82 THR A N 1
ATOM 601 C CA . THR A 1 82 ? 21.576 -7.469 -18.572 1.00 85.06 82 THR A CA 1
ATOM 602 C C . THR A 1 82 ? 22.063 -6.080 -18.144 1.00 85.06 82 THR A C 1
ATOM 604 O O . THR A 1 82 ? 22.645 -5.355 -18.946 1.00 85.06 82 THR A O 1
ATOM 607 N N . GLY A 1 83 ? 21.796 -5.694 -16.894 1.00 81.75 83 GLY A N 1
ATOM 608 C CA . GLY A 1 83 ? 22.140 -4.369 -16.356 1.00 81.75 83 GLY A CA 1
ATOM 609 C C . GLY A 1 83 ? 21.145 -3.255 -16.709 1.00 81.75 83 GLY A C 1
ATOM 610 O O . GLY A 1 83 ? 21.106 -2.234 -16.039 1.00 81.75 83 GLY A O 1
ATOM 611 N N . SER A 1 84 ? 20.252 -3.454 -17.684 1.00 87.19 84 SER A N 1
ATOM 612 C CA . SER A 1 84 ? 19.225 -2.463 -18.050 1.00 87.19 84 SER A CA 1
ATOM 613 C C . SER A 1 84 ? 17.949 -2.584 -17.206 1.00 87.19 84 SER A C 1
ATOM 615 O O . SER A 1 84 ? 16.840 -2.496 -17.739 1.00 87.19 84 SER A O 1
ATOM 617 N N . ASN A 1 85 ? 18.082 -2.821 -15.897 1.00 90.44 85 ASN A N 1
ATOM 618 C CA . ASN A 1 85 ? 16.926 -2.798 -15.003 1.00 90.44 85 ASN A CA 1
ATOM 619 C C . ASN A 1 85 ? 16.391 -1.355 -14.926 1.00 90.44 85 ASN A C 1
ATOM 621 O O . ASN A 1 85 ? 17.160 -0.461 -14.580 1.00 90.44 85 ASN A O 1
ATOM 625 N N . PRO A 1 86 ? 15.107 -1.089 -15.229 1.00 90.19 86 PRO A N 1
ATOM 626 C CA . PRO A 1 86 ? 14.560 0.262 -15.121 1.00 90.19 86 PRO A CA 1
ATOM 627 C C . PRO A 1 86 ? 14.463 0.753 -13.671 1.00 90.19 86 PRO A C 1
ATOM 629 O O . PRO A 1 86 ? 14.278 1.950 -13.461 1.00 90.19 86 PRO A O 1
ATOM 632 N N . TRP A 1 87 ? 14.547 -0.141 -12.680 1.00 92.62 87 TRP A N 1
ATOM 633 C CA . TRP A 1 87 ? 14.513 0.217 -11.268 1.00 92.62 87 TRP A CA 1
ATOM 634 C C . TRP A 1 87 ? 15.861 0.803 -10.824 1.00 92.62 87 TRP A C 1
ATOM 636 O O . TRP A 1 87 ? 16.838 0.081 -10.637 1.00 92.62 87 TRP A O 1
ATOM 646 N N . THR A 1 88 ? 15.889 2.125 -10.641 1.00 90.81 88 THR A N 1
ATOM 647 C CA . THR A 1 88 ? 17.112 2.928 -10.480 1.00 90.81 88 THR A CA 1
ATOM 648 C C . THR A 1 88 ? 17.995 2.541 -9.299 1.00 90.81 88 THR A C 1
ATOM 650 O O . THR A 1 88 ? 19.208 2.690 -9.361 1.00 90.81 88 THR A O 1
ATOM 653 N N . GLU A 1 89 ? 17.413 2.054 -8.208 1.00 91.69 89 GLU A N 1
ATOM 654 C CA . GLU A 1 89 ? 18.151 1.715 -6.990 1.00 91.69 89 GLU A CA 1
ATOM 655 C C . GLU A 1 89 ? 18.814 0.336 -7.063 1.00 91.69 89 GLU A C 1
ATOM 657 O O . GLU A 1 89 ? 19.695 0.038 -6.261 1.00 91.69 89 GLU A O 1
ATOM 662 N N . VAL A 1 90 ? 18.390 -0.505 -8.008 1.00 89.50 90 VAL A N 1
ATOM 663 C CA . VAL A 1 90 ? 18.911 -1.868 -8.206 1.00 89.50 90 VAL A CA 1
ATOM 664 C C . VAL A 1 90 ? 19.576 -2.054 -9.569 1.00 89.50 90 VAL A C 1
ATOM 666 O O . VAL A 1 90 ? 20.148 -3.113 -9.828 1.00 89.50 90 VAL A O 1
ATOM 669 N N . SER A 1 91 ? 19.487 -1.062 -10.458 1.00 84.56 91 SER A N 1
ATOM 670 C CA . SER A 1 91 ? 20.246 -1.039 -11.703 1.00 84.56 91 SER A CA 1
ATOM 671 C C . SER A 1 91 ? 21.733 -0.919 -11.372 1.00 84.56 91 SER A C 1
ATOM 673 O O . SER A 1 91 ? 22.137 0.053 -10.732 1.00 84.56 91 SER A O 1
ATOM 675 N N . ALA A 1 92 ? 22.507 -1.931 -11.766 1.00 68.12 92 ALA A N 1
ATOM 676 C CA . ALA A 1 92 ? 23.960 -1.990 -11.612 1.00 68.12 92 ALA A CA 1
ATOM 677 C C . ALA A 1 92 ? 24.673 -1.326 -12.793 1.00 68.12 92 ALA A C 1
ATOM 679 O O . ALA A 1 92 ? 24.200 -1.525 -13.937 1.00 68.12 92 ALA A O 1
#

Radius of gyration: 26.57 Å; chains: 1; bounding box: 43×16×97 Å

Secondary structure (DSSP, 8-state):
--SSSHHHHHHHSTT----------B-HHHHHHHHTSHHHHT-EEEEEEEEEEEETTEEEEEEEEEEE-----------SSTT--SBTTT--